Protein AF-X0ZJQ8-F1 (afdb_monomer_lite)

Secondary structure (DSSP, 8-state):
----S-EEEEE-HHHHHHHHHHHHHHTTSPPEEEEEEEEEEEEETTEEEEEEEEEEEEEE--SS---

Foldseek 3Di:
DDDQPAEAEDDDPVQVVVVVVQCVQQPPHDKDWDFDFDWDWDDDPNDIHIYTYGDDIDIDHPPDDDD

Organism: NCBI:txid412755

Structure (mmCIF, N/CA/C/O backbone):
data_AF-X0ZJQ8-F1
#
_entry.id   AF-X0ZJQ8-F1
#
loop_
_atom_site.group_PDB
_atom_site.id
_atom_site.type_symbol
_atom_site.label_atom_id
_atom_site.label_alt_id
_atom_site.label_comp_id
_atom_site.label_asym_id
_atom_site.label_entity_id
_atom_site.label_seq_id
_atom_site.pdbx_PDB_ins_code
_atom_site.Cartn_x
_atom_site.Cartn_y
_atom_site.Cartn_z
_atom_site.occupancy
_atom_site.B_iso_or_equiv
_atom_site.auth_seq_id
_atom_site.auth_comp_id
_atom_site.auth_asym_id
_atom_site.auth_atom_id
_atom_site.pdbx_PDB_model_num
ATOM 1 N N . MET A 1 1 ? -4.797 20.138 8.187 1.00 48.00 1 MET A N 1
ATOM 2 C CA . MET A 1 1 ? -4.645 18.670 8.107 1.00 48.00 1 MET A CA 1
ATOM 3 C C . MET A 1 1 ? -4.657 18.147 9.526 1.00 48.00 1 MET A C 1
ATOM 5 O O . MET A 1 1 ? -3.918 18.697 10.334 1.00 48.00 1 MET A O 1
ATOM 9 N N . ARG A 1 2 ? -5.527 17.187 9.855 1.00 56.81 2 ARG A N 1
ATOM 10 C CA . ARG A 1 2 ? -5.382 16.442 11.111 1.00 56.81 2 ARG A CA 1
ATOM 11 C C . ARG A 1 2 ? -4.207 15.485 10.926 1.00 56.81 2 ARG A C 1
ATOM 13 O O . ARG A 1 2 ? -4.137 14.812 9.901 1.00 56.81 2 ARG A O 1
ATOM 20 N N . PHE A 1 3 ? -3.257 15.528 11.848 1.00 58.09 3 PHE A N 1
ATOM 21 C CA . PHE A 1 3 ? -2.153 14.581 11.899 1.00 58.09 3 PHE A CA 1
ATOM 22 C C . PHE A 1 3 ? -2.605 13.452 12.815 1.00 58.09 3 PHE A C 1
ATOM 24 O O . PHE A 1 3 ? -2.751 13.663 14.014 1.00 58.09 3 PHE A O 1
ATOM 31 N N . GLU A 1 4 ? -2.907 12.299 12.228 1.00 65.69 4 GLU A N 1
ATOM 32 C CA . GLU A 1 4 ? -3.260 11.103 12.987 1.00 65.69 4 GLU A CA 1
ATOM 33 C C . GLU A 1 4 ? -1.955 10.371 13.324 1.00 65.69 4 GLU A C 1
ATOM 35 O O . GLU A 1 4 ? -1.283 9.869 12.422 1.00 65.69 4 GLU A O 1
ATOM 40 N N . GLU A 1 5 ? -1.556 10.364 14.598 1.00 66.50 5 GLU A N 1
ATOM 41 C CA . GLU A 1 5 ? -0.288 9.752 15.034 1.00 66.50 5 GLU A CA 1
ATOM 42 C C . GLU A 1 5 ? -0.345 8.211 15.008 1.00 66.50 5 GLU A C 1
ATOM 44 O O . GLU A 1 5 ? 0.669 7.562 14.761 1.00 66.50 5 GLU A O 1
ATOM 49 N N . ASP A 1 6 ? -1.546 7.630 15.137 1.00 76.00 6 ASP A N 1
ATOM 50 C CA . ASP A 1 6 ? -1.776 6.184 15.246 1.00 76.00 6 ASP A CA 1
ATOM 51 C C . ASP A 1 6 ? -2.657 5.637 14.106 1.00 76.00 6 ASP A C 1
ATOM 53 O O . ASP A 1 6 ? -3.848 5.333 14.273 1.00 76.00 6 ASP A O 1
ATOM 57 N N . ILE A 1 7 ? -2.059 5.481 12.919 1.00 86.38 7 ILE A N 1
ATOM 58 C CA . ILE A 1 7 ? -2.695 4.839 11.759 1.00 86.38 7 ILE A CA 1
ATOM 59 C C . ILE A 1 7 ? -2.067 3.475 11.446 1.00 86.38 7 ILE A C 1
ATOM 61 O O . ILE A 1 7 ? -0.870 3.337 11.205 1.00 86.38 7 ILE A O 1
ATOM 65 N N . THR A 1 8 ? -2.898 2.435 11.410 1.00 90.12 8 THR A N 1
ATOM 66 C CA . THR A 1 8 ? -2.509 1.089 10.971 1.00 90.12 8 THR A CA 1
ATOM 67 C C . THR A 1 8 ? -2.962 0.860 9.535 1.00 90.12 8 THR A C 1
ATOM 69 O O . THR A 1 8 ? -4.157 0.910 9.247 1.00 90.12 8 THR A O 1
ATOM 72 N N . PHE A 1 9 ? -2.036 0.547 8.629 1.00 92.38 9 PHE A N 1
ATOM 73 C CA . PHE A 1 9 ? -2.364 0.161 7.255 1.00 92.38 9 PHE A CA 1
ATOM 74 C C . PHE A 1 9 ? -2.511 -1.355 7.133 1.00 92.38 9 PHE A C 1
ATOM 76 O O . PHE A 1 9 ? -1.596 -2.114 7.451 1.00 92.38 9 PHE A O 1
ATOM 83 N N . VAL A 1 10 ? -3.647 -1.806 6.609 1.00 94.88 10 VAL A N 1
ATOM 84 C CA . VAL A 1 10 ? -3.898 -3.213 6.289 1.00 94.88 10 VAL A CA 1
ATOM 85 C C . VAL A 1 10 ? -3.833 -3.378 4.778 1.00 94.88 10 VAL A C 1
ATOM 87 O O . VAL A 1 10 ? -4.722 -2.933 4.050 1.00 94.88 10 VAL A O 1
ATOM 90 N N . ILE A 1 11 ? -2.774 -4.034 4.303 1.00 96.25 11 ILE A N 1
ATOM 91 C CA . ILE A 1 11 ? -2.523 -4.246 2.876 1.00 96.25 11 ILE A CA 1
ATOM 92 C C . ILE A 1 11 ? -2.625 -5.736 2.556 1.00 96.25 11 ILE A C 1
ATOM 94 O O . ILE A 1 11 ? -1.861 -6.559 3.058 1.00 96.25 11 ILE A O 1
ATOM 98 N N . GLY A 1 12 ? -3.576 -6.099 1.694 1.00 95.88 12 GLY A N 1
ATOM 99 C CA . GLY A 1 12 ? -3.736 -7.482 1.248 1.00 95.88 12 GLY A CA 1
ATOM 100 C C . GLY A 1 12 ? -2.559 -7.958 0.387 1.00 95.88 12 GLY A C 1
ATOM 101 O O . GLY A 1 12 ? -2.024 -7.203 -0.425 1.00 95.88 12 GLY A O 1
ATOM 102 N N . ARG A 1 13 ? -2.202 -9.248 0.480 1.00 96.31 13 ARG A N 1
ATOM 103 C 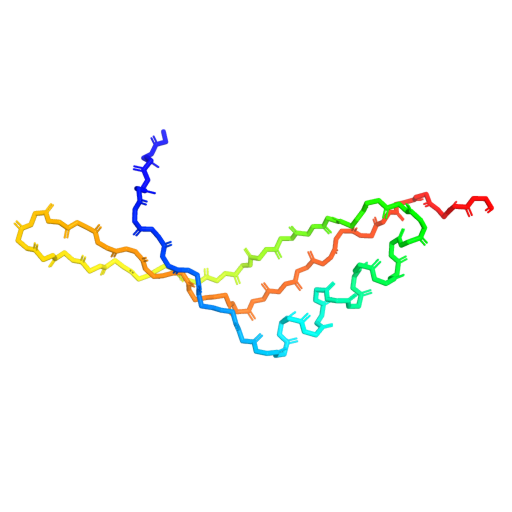CA . ARG A 1 13 ? -1.081 -9.842 -0.287 1.00 96.31 13 ARG A CA 1
ATOM 104 C C . ARG A 1 13 ? -1.188 -9.616 -1.800 1.00 96.31 13 ARG A C 1
ATOM 106 O O . ARG A 1 13 ? -0.179 -9.426 -2.469 1.00 96.31 13 ARG A O 1
ATOM 113 N N . GLY A 1 14 ? -2.408 -9.614 -2.344 1.00 96.62 14 GLY A N 1
ATOM 114 C CA . GLY A 1 14 ? -2.642 -9.334 -3.763 1.00 96.62 14 GLY A CA 1
ATOM 115 C C . GLY A 1 14 ? -2.222 -7.919 -4.178 1.00 96.62 14 GLY A C 1
ATOM 116 O O . GLY A 1 14 ? -1.706 -7.743 -5.278 1.00 96.62 14 GLY A O 1
ATOM 117 N N . LEU A 1 15 ? -2.386 -6.927 -3.295 1.00 96.75 15 LEU A N 1
ATOM 118 C CA . LEU A 1 15 ? -1.908 -5.562 -3.530 1.00 96.75 15 LEU A CA 1
ATOM 119 C C . LEU A 1 15 ? -0.390 -5.480 -3.401 1.00 96.75 15 LEU A C 1
ATOM 121 O O . LEU A 1 15 ? 0.235 -4.888 -4.271 1.00 96.75 15 LEU A O 1
ATOM 125 N N . ILE A 1 16 ? 0.207 -6.155 -2.411 1.00 97.06 16 ILE A N 1
ATOM 126 C CA . ILE A 1 16 ? 1.672 -6.258 -2.292 1.00 97.06 16 ILE A CA 1
ATOM 127 C C . ILE A 1 16 ? 2.288 -6.799 -3.588 1.00 97.06 16 ILE A C 1
ATOM 129 O O . ILE A 1 16 ? 3.247 -6.232 -4.099 1.00 97.06 16 ILE A O 1
ATOM 133 N N . ARG A 1 17 ? 1.685 -7.829 -4.198 1.00 97.19 17 ARG A N 1
ATOM 134 C CA . ARG A 1 17 ? 2.161 -8.353 -5.490 1.00 97.19 17 ARG A CA 1
ATOM 135 C C . ARG A 1 17 ? 2.107 -7.308 -6.611 1.00 97.19 17 ARG A C 1
ATOM 137 O O . ARG A 1 17 ? 2.993 -7.281 -7.457 1.00 97.19 17 ARG A O 1
ATOM 144 N N . LYS A 1 18 ? 1.072 -6.461 -6.641 1.00 95.94 18 LYS A N 1
ATOM 145 C CA . LYS A 1 18 ? 0.960 -5.374 -7.629 1.00 95.94 18 LYS A CA 1
ATOM 146 C C . LYS A 1 18 ? 1.991 -4.271 -7.385 1.00 95.94 18 LYS A C 1
ATOM 148 O O . LYS A 1 18 ? 2.546 -3.765 -8.353 1.00 95.94 18 LYS A O 1
ATOM 153 N N . ILE A 1 19 ? 2.262 -3.939 -6.122 1.00 95.56 19 ILE A N 1
ATOM 154 C CA . ILE A 1 19 ? 3.313 -2.987 -5.737 1.00 95.56 19 ILE A CA 1
ATOM 155 C C . ILE A 1 19 ? 4.675 -3.511 -6.195 1.00 95.56 19 ILE A C 1
ATOM 157 O O . ILE A 1 19 ? 5.387 -2.800 -6.893 1.00 95.56 19 ILE A O 1
ATOM 161 N N . ASN A 1 20 ? 4.997 -4.774 -5.906 1.00 95.38 20 ASN A N 1
ATOM 162 C CA . ASN A 1 20 ? 6.260 -5.377 -6.337 1.00 95.38 20 ASN A CA 1
ATOM 163 C C . ASN A 1 20 ? 6.418 -5.334 -7.859 1.00 95.38 20 ASN A C 1
ATOM 165 O O . ASN A 1 20 ? 7.458 -4.918 -8.352 1.00 95.38 20 ASN A O 1
ATOM 169 N N . LYS A 1 21 ? 5.357 -5.658 -8.607 1.00 94.56 21 LYS A N 1
ATOM 170 C CA . LYS A 1 21 ? 5.382 -5.559 -10.070 1.00 94.56 21 LYS A CA 1
ATOM 171 C C . LYS A 1 21 ? 5.619 -4.122 -10.564 1.00 94.56 21 LYS A C 1
ATOM 173 O O . LYS A 1 21 ? 6.322 -3.926 -11.545 1.00 94.56 21 LYS A O 1
ATOM 178 N N . CYS A 1 22 ? 5.041 -3.120 -9.901 1.00 93.50 22 CYS A N 1
ATOM 179 C CA . CYS A 1 22 ? 5.286 -1.708 -10.218 1.00 93.50 22 CYS A CA 1
ATOM 180 C C . CYS A 1 22 ? 6.759 -1.330 -10.002 1.00 93.50 22 CYS A C 1
ATOM 182 O O . CYS A 1 22 ? 7.350 -0.672 -10.854 1.00 93.50 22 CYS A O 1
ATOM 184 N N . ILE A 1 23 ? 7.364 -1.806 -8.909 1.00 92.56 23 ILE A N 1
ATOM 185 C CA . ILE A 1 23 ? 8.790 -1.611 -8.612 1.00 92.56 23 ILE A CA 1
ATOM 186 C C . ILE A 1 23 ? 9.659 -2.269 -9.688 1.00 92.56 23 ILE A C 1
ATOM 188 O O . ILE A 1 23 ? 10.524 -1.613 -10.261 1.00 92.56 23 ILE A O 1
ATOM 192 N N . GLU A 1 24 ? 9.390 -3.536 -10.008 1.00 92.56 24 GLU A N 1
ATOM 193 C CA . GLU A 1 24 ? 10.120 -4.286 -11.038 1.00 92.56 24 GLU A CA 1
ATOM 194 C C . GLU A 1 24 ? 10.066 -3.588 -12.401 1.00 92.56 24 GLU A C 1
ATOM 196 O O . GLU A 1 24 ? 11.091 -3.453 -13.063 1.00 92.56 24 GLU A O 1
ATOM 201 N N . ASN A 1 25 ? 8.887 -3.098 -12.790 1.00 89.75 25 ASN A N 1
ATOM 202 C CA . ASN A 1 25 ? 8.681 -2.407 -14.062 1.00 89.75 25 ASN A CA 1
ATOM 203 C C . ASN A 1 25 ? 9.321 -1.014 -14.119 1.00 89.75 25 ASN A C 1
ATOM 205 O O . ASN A 1 25 ? 9.539 -0.502 -15.214 1.00 89.75 25 ASN A O 1
ATOM 209 N N . SER A 1 26 ? 9.563 -0.379 -12.970 1.00 88.75 26 SER A N 1
ATOM 210 C CA . SER A 1 26 ? 10.115 0.978 -12.931 1.00 88.75 26 SER A CA 1
ATOM 211 C C . SER A 1 26 ? 11.640 0.989 -12.935 1.00 88.75 26 SER A C 1
ATOM 213 O O . SER A 1 26 ? 12.216 1.998 -13.322 1.00 88.75 26 SER A O 1
ATOM 215 N N . ASN A 1 27 ? 12.295 -0.117 -12.563 1.00 82.81 27 ASN A N 1
ATOM 216 C CA . ASN A 1 27 ? 13.754 -0.261 -12.550 1.00 82.81 27 ASN A CA 1
ATOM 217 C C . ASN A 1 27 ? 14.372 0.141 -13.910 1.00 82.81 27 ASN A C 1
ATOM 219 O O . ASN A 1 27 ? 13.928 -0.374 -14.939 1.00 82.81 27 ASN A O 1
ATOM 223 N N . PRO A 1 28 ? 15.396 1.020 -13.958 1.00 86.19 28 PRO A N 1
ATOM 224 C CA . PRO A 1 28 ? 16.201 1.581 -12.857 1.00 86.19 28 PRO A CA 1
ATOM 225 C C . PRO A 1 28 ? 15.645 2.824 -12.157 1.00 86.19 28 PRO A C 1
ATOM 227 O O . PRO A 1 28 ? 16.287 3.340 -11.245 1.00 86.19 28 PRO A O 1
ATOM 230 N N . ASN A 1 29 ? 14.479 3.311 -12.562 1.00 86.75 29 ASN A N 1
ATOM 231 C CA . ASN A 1 29 ? 13.861 4.497 -11.983 1.00 86.75 29 ASN A CA 1
ATOM 232 C C . ASN A 1 29 ? 13.080 4.176 -10.701 1.00 86.75 29 ASN A C 1
ATOM 234 O O . ASN A 1 29 ? 12.765 3.025 -10.383 1.00 86.75 29 ASN A O 1
ATOM 238 N N . GLU A 1 30 ? 12.719 5.235 -9.981 1.00 88.75 30 GLU A N 1
ATOM 239 C CA . GLU A 1 30 ? 11.829 5.149 -8.829 1.00 88.75 30 GLU A CA 1
ATOM 240 C C . GLU A 1 30 ? 10.400 4.799 -9.262 1.00 88.75 30 GLU A C 1
ATOM 242 O O . GLU A 1 30 ? 9.846 5.383 -10.193 1.00 88.75 30 GLU A O 1
ATOM 247 N N . ALA A 1 31 ? 9.787 3.855 -8.548 1.00 90.94 31 ALA A N 1
ATOM 248 C CA . ALA A 1 31 ? 8.373 3.540 -8.694 1.00 90.94 31 ALA A CA 1
ATOM 249 C C . ALA A 1 31 ? 7.529 4.433 -7.782 1.00 90.94 31 ALA A C 1
ATOM 251 O O . ALA A 1 31 ? 7.854 4.616 -6.607 1.00 90.94 31 ALA A O 1
ATOM 252 N N . CYS A 1 32 ? 6.394 4.913 -8.281 1.00 92.88 32 CYS A N 1
ATOM 253 C CA . CYS A 1 32 ? 5.426 5.655 -7.481 1.00 92.88 32 CYS A CA 1
ATOM 254 C C . CYS A 1 32 ? 3.996 5.171 -7.742 1.00 92.88 32 CYS A C 1
ATOM 256 O O . CYS A 1 32 ? 3.696 4.514 -8.740 1.00 92.88 32 CYS A O 1
ATOM 258 N N . GLY A 1 33 ? 3.094 5.431 -6.797 1.00 92.94 33 GLY A N 1
ATOM 259 C CA . GLY A 1 33 ? 1.722 4.955 -6.897 1.00 92.94 33 GLY A CA 1
ATOM 260 C C . GLY A 1 33 ? 0.831 5.386 -5.743 1.00 92.94 33 GLY A C 1
ATOM 261 O O . GLY A 1 33 ? 1.301 5.887 -4.723 1.00 92.94 33 GLY A O 1
ATOM 262 N N . PHE A 1 34 ? -0.468 5.150 -5.910 1.00 95.06 34 PHE A N 1
ATOM 263 C CA . PHE A 1 34 ? -1.496 5.462 -4.922 1.00 95.06 34 PHE A CA 1
ATOM 264 C C . PHE A 1 34 ? -2.101 4.187 -4.342 1.00 95.06 34 PHE A C 1
ATOM 266 O O . PHE A 1 34 ? -2.498 3.281 -5.080 1.00 95.06 34 PHE A O 1
ATOM 273 N N . LEU A 1 35 ? -2.222 4.144 -3.015 1.00 95.00 35 LEU A N 1
ATOM 274 C CA . LEU A 1 35 ? -3.064 3.182 -2.312 1.00 95.00 35 LEU A CA 1
ATOM 275 C C . LEU A 1 35 ? -4.399 3.845 -1.987 1.00 95.00 35 LEU A C 1
ATOM 277 O O . LEU A 1 35 ? -4.437 4.896 -1.355 1.00 95.00 35 LEU A O 1
ATOM 281 N N . LEU A 1 36 ? -5.483 3.217 -2.437 1.00 95.00 36 LEU A N 1
ATOM 282 C CA . LEU A 1 36 ? -6.851 3.659 -2.192 1.00 95.00 36 LEU A CA 1
ATOM 283 C C . LEU A 1 36 ? -7.587 2.597 -1.380 1.00 95.00 36 LEU A C 1
ATOM 285 O O . LEU A 1 36 ? -7.412 1.388 -1.571 1.00 95.00 36 LEU A O 1
ATOM 289 N N . GLY A 1 37 ? -8.426 3.049 -0.466 1.00 94.44 37 GLY A N 1
ATOM 290 C CA . GLY A 1 37 ? -9.061 2.208 0.528 1.00 94.44 37 GLY A CA 1
ATOM 291 C C . GLY A 1 37 ? -9.982 3.006 1.431 1.00 94.44 37 GLY A C 1
ATOM 292 O O . GLY A 1 37 ? -10.215 4.193 1.207 1.00 94.44 37 GLY A O 1
ATOM 293 N N . ASP A 1 38 ? -10.481 2.330 2.456 1.00 94.75 38 ASP A N 1
ATOM 294 C CA . ASP A 1 38 ? -11.367 2.935 3.445 1.00 94.75 38 ASP A CA 1
ATOM 295 C C . ASP A 1 38 ? -10.643 3.104 4.770 1.00 94.75 38 ASP A C 1
ATOM 297 O O . ASP A 1 38 ? -9.844 2.255 5.176 1.00 94.75 38 ASP A O 1
ATOM 301 N N . ILE A 1 39 ? -10.984 4.174 5.477 1.00 91.31 39 ILE A N 1
ATOM 302 C CA . ILE A 1 39 ? -10.549 4.398 6.847 1.00 91.31 39 ILE A CA 1
ATOM 303 C C . ILE A 1 39 ? -11.645 3.948 7.813 1.00 91.31 39 ILE A C 1
ATOM 305 O O . ILE A 1 39 ? -12.828 4.231 7.619 1.00 91.31 39 ILE A O 1
ATOM 309 N N . LYS A 1 40 ? -11.247 3.241 8.866 1.00 90.88 40 LYS A N 1
ATOM 310 C CA . LYS A 1 40 ? -12.089 2.934 10.017 1.00 90.88 40 LYS A CA 1
ATOM 311 C C . LYS A 1 40 ? -11.503 3.620 11.239 1.00 90.88 40 LYS A C 1
ATOM 313 O O . LYS A 1 40 ? -10.379 3.320 11.632 1.00 90.88 40 LYS A O 1
ATOM 318 N N . GLU A 1 41 ? -12.288 4.502 11.834 1.00 87.69 41 GLU A N 1
ATOM 319 C CA . GLU A 1 41 ? -11.972 5.167 13.094 1.00 87.69 41 GLU A CA 1
ATOM 320 C C . GLU A 1 41 ? -12.562 4.369 14.263 1.00 87.69 41 GLU A C 1
ATOM 322 O O . GLU A 1 41 ? -13.701 3.893 14.200 1.00 87.69 41 GLU A O 1
ATOM 327 N N . ILE A 1 42 ? -11.777 4.196 15.323 1.00 83.81 42 ILE A N 1
ATOM 328 C CA . ILE A 1 42 ? -12.214 3.614 16.590 1.00 83.81 42 ILE A CA 1
ATOM 329 C C . ILE A 1 42 ? -11.854 4.608 17.690 1.00 83.81 42 ILE A C 1
ATOM 331 O O . ILE A 1 42 ? -10.677 4.866 17.928 1.00 83.81 42 ILE A O 1
ATOM 335 N N . A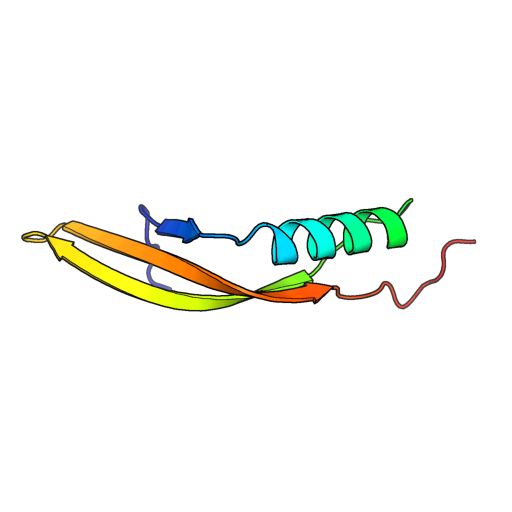SN A 1 43 ? -12.871 5.141 18.365 1.00 79.75 43 ASN A N 1
ATOM 336 C CA . ASN A 1 43 ? -12.703 5.998 19.533 1.00 79.75 43 ASN A CA 1
ATOM 337 C C . ASN A 1 43 ? -12.784 5.144 20.803 1.00 79.75 43 ASN A C 1
ATOM 339 O O . ASN A 1 43 ? -13.821 4.534 21.074 1.00 79.75 43 ASN A O 1
ATOM 343 N N . ASN A 1 44 ? -11.699 5.116 21.571 1.00 75.44 44 ASN A N 1
ATOM 344 C CA . ASN A 1 44 ? -11.634 4.476 22.878 1.00 75.44 44 ASN A CA 1
ATOM 345 C C . ASN A 1 44 ? -11.389 5.548 23.943 1.00 75.44 44 ASN A C 1
ATOM 347 O O . A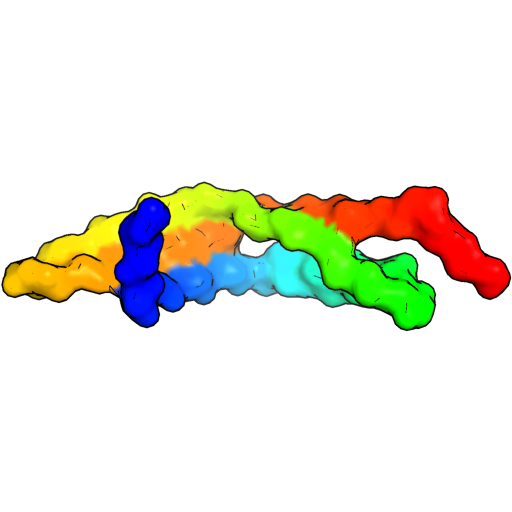SN A 1 44 ? -10.251 5.850 24.285 1.00 75.44 44 ASN A O 1
ATOM 351 N N . HIS A 1 45 ? -12.470 6.110 24.484 1.00 73.00 45 HIS A N 1
ATOM 352 C CA . HIS A 1 45 ? -12.419 7.032 25.626 1.00 73.00 45 HIS A CA 1
ATOM 353 C C . HIS A 1 45 ? -11.480 8.244 25.446 1.00 73.00 45 HIS A C 1
ATOM 355 O O . HIS A 1 45 ? -10.873 8.701 26.411 1.00 73.00 45 HIS A O 1
ATOM 361 N N . GLY A 1 46 ? -11.403 8.795 24.230 1.00 72.31 46 GLY A N 1
ATOM 362 C CA . GLY A 1 46 ? -10.574 9.965 23.909 1.00 72.31 46 GLY A CA 1
ATOM 363 C C . GLY A 1 46 ? -9.331 9.646 23.078 1.00 72.31 46 GLY A C 1
ATOM 364 O O . GLY A 1 46 ? -8.824 10.549 22.417 1.00 72.31 46 GLY A O 1
ATOM 365 N N . ASP A 1 47 ? -8.918 8.376 23.025 1.00 74.44 47 ASP A N 1
ATOM 366 C CA . ASP A 1 47 ? -7.875 7.912 22.111 1.00 74.44 47 ASP A CA 1
ATOM 367 C C . ASP A 1 47 ? -8.496 7.506 20.771 1.00 74.44 47 ASP A C 1
ATOM 369 O O . ASP A 1 47 ? -9.374 6.634 20.704 1.00 74.44 47 ASP A O 1
ATOM 373 N N . PHE A 1 48 ? -8.026 8.127 19.691 1.00 77.81 48 PHE A N 1
ATOM 374 C CA . PHE A 1 48 ? -8.453 7.817 18.332 1.00 77.81 48 PHE A CA 1
ATOM 375 C C . PHE A 1 48 ? -7.464 6.852 17.687 1.00 77.81 48 PHE A C 1
ATOM 377 O O . PHE A 1 48 ? -6.276 7.143 17.581 1.00 77.81 48 PHE A O 1
ATOM 384 N N . LYS A 1 49 ? -7.960 5.702 17.229 1.00 83.44 49 LYS A N 1
ATOM 385 C CA . LYS A 1 49 ? -7.182 4.752 16.428 1.00 83.44 49 LYS A CA 1
ATOM 386 C C . LYS A 1 49 ? -7.763 4.654 15.036 1.00 83.44 49 LYS A C 1
ATOM 388 O O . LYS A 1 49 ? -8.969 4.446 14.875 1.00 83.44 49 LYS A O 1
ATOM 393 N N . TYR A 1 50 ? -6.894 4.711 14.037 1.00 86.94 50 TYR A N 1
ATOM 394 C CA . TYR A 1 50 ? -7.299 4.625 12.643 1.00 86.94 50 TYR A CA 1
ATOM 395 C C . TYR A 1 50 ? -6.754 3.353 12.023 1.00 86.94 50 TYR A C 1
ATOM 397 O O . TYR A 1 50 ? -5.575 3.027 12.132 1.00 86.94 50 TYR A O 1
ATOM 405 N N . THR A 1 51 ? -7.619 2.608 11.349 1.00 91.62 51 THR A N 1
ATOM 406 C CA . THR A 1 51 ? -7.204 1.490 10.503 1.00 91.62 51 THR A CA 1
ATOM 407 C C . THR A 1 51 ? -7.568 1.806 9.066 1.00 91.62 51 THR A C 1
ATOM 409 O O . THR A 1 51 ? -8.741 1.997 8.752 1.00 91.62 51 THR A O 1
ATOM 412 N N . TYR A 1 52 ? -6.572 1.850 8.190 1.00 93.00 52 TYR A N 1
ATOM 413 C CA . TYR A 1 52 ? -6.759 2.057 6.763 1.00 93.00 52 TYR A CA 1
ATOM 414 C C . TYR A 1 52 ? -6.703 0.718 6.030 1.00 93.00 52 TYR A C 1
ATOM 416 O O . TYR A 1 52 ? -5.659 0.065 5.971 1.00 93.00 52 TYR A O 1
ATOM 424 N N . PHE A 1 53 ? -7.830 0.295 5.468 1.00 95.56 53 PHE A N 1
ATOM 425 C CA . PHE A 1 53 ? -7.939 -0.944 4.707 1.00 95.56 53 PHE A CA 1
ATOM 426 C C . PHE A 1 53 ? -7.702 -0.661 3.227 1.00 95.56 53 PHE A C 1
ATOM 428 O O . PHE A 1 53 ? -8.601 -0.207 2.516 1.00 95.56 53 PHE A O 1
ATOM 435 N N . CYS A 1 54 ? -6.496 -0.961 2.747 1.00 96.00 54 CYS A N 1
ATOM 436 C CA . CYS A 1 54 ? -6.140 -0.777 1.345 1.00 96.00 54 CYS A CA 1
ATOM 437 C C . CYS A 1 54 ? -6.918 -1.764 0.467 1.00 96.00 54 CYS A C 1
ATOM 439 O O . CYS A 1 54 ? -6.792 -2.983 0.613 1.00 96.00 54 CYS A O 1
ATOM 441 N N . LYS A 1 55 ? -7.690 -1.236 -0.483 1.00 95.88 55 LYS A N 1
ATOM 442 C CA . LYS A 1 55 ? -8.500 -2.020 -1.428 1.00 95.88 55 LYS A CA 1
ATOM 443 C C . LYS A 1 55 ? -7.897 -2.058 -2.822 1.00 95.88 55 LYS A C 1
ATOM 445 O O . LYS A 1 55 ? -8.031 -3.054 -3.531 1.00 95.88 55 LYS A O 1
ATOM 450 N N . PHE A 1 56 ? -7.222 -0.985 -3.211 1.00 95.94 56 PHE A N 1
ATOM 451 C CA . PHE A 1 56 ? -6.715 -0.804 -4.557 1.00 95.94 56 PHE A CA 1
ATOM 452 C C . PHE A 1 56 ? -5.334 -0.154 -4.547 1.00 95.94 56 PHE A C 1
ATOM 454 O O . PHE A 1 56 ? -5.003 0.627 -3.659 1.00 95.94 56 PHE A O 1
ATOM 461 N N . PHE A 1 57 ? -4.535 -0.503 -5.550 1.00 96.31 57 PHE A N 1
ATOM 462 C CA . PHE A 1 57 ? -3.232 0.090 -5.805 1.00 96.31 57 PHE A CA 1
ATOM 463 C C . PHE A 1 57 ? -3.150 0.470 -7.278 1.00 96.31 57 PHE A C 1
ATOM 465 O O . PHE A 1 57 ? -3.429 -0.376 -8.137 1.00 96.31 57 PHE A O 1
ATOM 472 N N . GLN A 1 58 ? -2.728 1.703 -7.543 1.00 95.06 58 GLN A N 1
ATOM 473 C CA . GLN A 1 58 ? -2.436 2.197 -8.880 1.00 95.06 58 GLN A CA 1
ATOM 474 C C . GLN A 1 58 ? -0.979 2.625 -8.967 1.00 95.06 58 GLN A C 1
ATOM 476 O O . GLN A 1 58 ? -0.571 3.570 -8.299 1.00 95.06 58 GLN A O 1
ATOM 481 N N . CYS A 1 59 ? -0.222 1.926 -9.808 1.00 93.81 59 CYS A N 1
ATOM 482 C CA . CYS A 1 59 ? 1.114 2.344 -10.205 1.00 93.81 59 CYS A CA 1
ATOM 483 C C . CYS A 1 59 ? 0.997 3.569 -11.115 1.00 93.81 59 CYS A C 1
ATOM 485 O O . CYS A 1 59 ? 0.130 3.603 -11.994 1.00 93.81 59 CYS A O 1
ATOM 487 N N . ILE A 1 60 ? 1.849 4.561 -10.900 1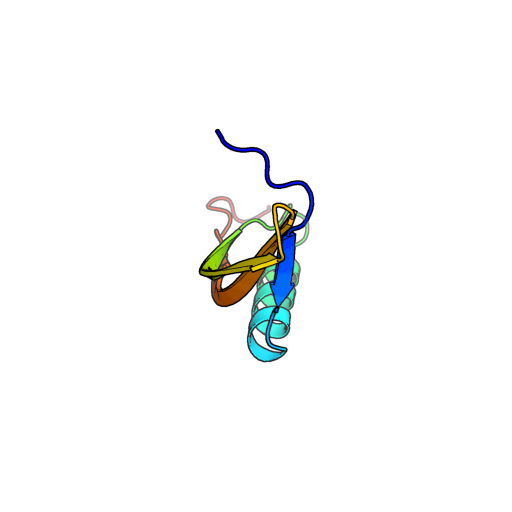.00 89.81 60 ILE A N 1
ATOM 488 C CA . ILE A 1 60 ? 2.049 5.658 -11.837 1.00 89.81 60 ILE A CA 1
ATOM 489 C C . ILE A 1 60 ? 3.237 5.234 -12.690 1.00 89.81 60 ILE A C 1
ATOM 491 O O . ILE A 1 60 ? 4.369 5.179 -12.217 1.00 89.81 60 ILE A O 1
ATOM 495 N N . GLU A 1 61 ? 2.960 4.858 -13.931 1.00 77.50 61 GLU A N 1
ATOM 496 C CA . GLU A 1 61 ? 4.013 4.455 -14.853 1.00 77.50 61 GLU A CA 1
ATOM 497 C C . GLU A 1 61 ? 4.840 5.681 -1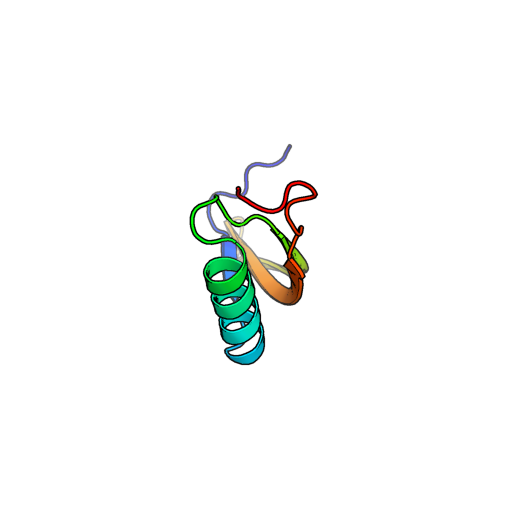5.253 1.00 77.50 61 GLU A C 1
ATOM 499 O O . GLU A 1 61 ? 4.296 6.761 -15.505 1.00 77.50 61 GLU A O 1
ATOM 504 N N . SER A 1 62 ? 6.165 5.518 -15.305 1.00 68.19 62 SER A N 1
ATOM 505 C CA . SER A 1 62 ? 7.040 6.553 -15.849 1.00 68.19 62 SER A CA 1
ATOM 506 C C . SER A 1 62 ? 6.658 6.803 -17.306 1.00 68.19 62 SER A C 1
ATOM 508 O O . SER A 1 62 ? 6.658 5.888 -18.125 1.00 68.19 62 SER A O 1
ATOM 510 N N . SER A 1 63 ? 6.364 8.058 -17.646 1.00 63.69 63 SER A N 1
ATOM 511 C CA . SER A 1 63 ? 6.153 8.485 -19.036 1.00 63.69 63 SER A CA 1
ATOM 512 C C . SER A 1 63 ? 7.442 8.457 -19.866 1.00 63.69 63 SER A C 1
ATOM 514 O O . SER A 1 63 ? 7.393 8.597 -21.087 1.00 63.69 63 SER A O 1
ATOM 516 N N . VAL A 1 64 ? 8.590 8.264 -19.210 1.00 57.50 64 VAL A N 1
ATOM 517 C CA . VAL A 1 64 ? 9.908 8.167 -19.828 1.00 57.50 64 VAL A CA 1
ATOM 518 C C . VAL A 1 64 ? 10.373 6.718 -19.714 1.00 57.50 64 VAL A C 1
ATOM 520 O O . VAL A 1 64 ? 10.704 6.248 -18.623 1.00 57.50 64 VAL A O 1
ATOM 5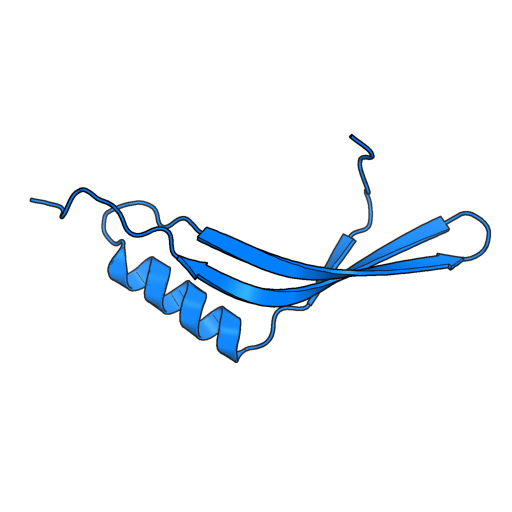23 N N . SER A 1 65 ? 10.378 6.000 -20.835 1.00 52.56 65 SER A N 1
ATOM 524 C CA . SER A 1 65 ? 11.122 4.748 -20.964 1.00 52.56 65 SER A CA 1
ATOM 525 C C . SER A 1 65 ? 12.609 5.066 -20.826 1.00 52.56 65 SER A C 1
ATOM 527 O O . SER A 1 65 ? 13.113 5.934 -21.543 1.00 52.56 65 SER A O 1
ATOM 529 N N . SER A 1 66 ? 13.290 4.409 -19.885 1.00 45.16 66 SER A N 1
ATOM 530 C CA . SER A 1 66 ? 14.739 4.550 -19.712 1.00 45.16 66 SER A CA 1
ATOM 531 C C . SER A 1 66 ? 15.477 4.263 -21.032 1.00 45.16 66 SER A C 1
ATOM 533 O O . SER A 1 66 ? 14.996 3.413 -21.786 1.00 45.16 66 SER A O 1
ATOM 535 N N . PRO A 1 67 ? 16.591 4.965 -21.329 1.00 51.66 67 PRO A N 1
ATOM 536 C CA . PRO A 1 67 ? 17.387 4.739 -22.538 1.00 51.66 67 PRO A CA 1
ATOM 537 C C . PRO A 1 67 ? 17.909 3.306 -22.669 1.00 51.66 67 PRO A C 1
ATOM 539 O O . PRO A 1 67 ? 18.184 2.680 -21.618 1.00 51.66 67 PRO A O 1
#

pLDDT: mean 84.79, std 13.93, range [45.16, 97.19]

Sequence (67 aa):
MRFEEDITFVIGRGLIRKINKCIENSNPNEACGFLLGDIKEINNHGDFKYTYFCKFFQCIESSVSSP

Radius of gyration: 15.76 Å; chains: 1; bounding box: 30×28×48 Å